Protein AF-A0A8J6ZZY8-F1 (afdb_monomer)

Sequence (108 aa):
MILLVGYWENLSLRRTQSNLTASTAILAGLVLNQEVIQRLLRRDIMQESVIYQSILSEGEEEGSNKKAREIAVNLLAEGMSIDAIARITGLSVEMVQQMLPSSDRPII

Secondary structure (DSSP, 8-state):
-HHHHHHHHHHHHHHHHHHHHHHHHHHHH----HHHHHHHS-HHHHTT-HHHHHHHHHHHHHHHHHHHHHHHHHHHHTT--HHHHHHHH---HHHHHHTS-TTTS---

Nearest PDB structures (foldseek):
  2r0q-assembly1_E  TM=5.303E-01  e=1.221E+00  Staphylococcus aureus
  2r0q-assembly1_F  TM=4.192E-01  e=1.301E+00  Staphylococcus aureus
  6in7-assembly1_B  TM=5.049E-01  e=4.923E+00  Pseudomonas aeruginosa PAO1
  6dxo-assembly1_A  TM=3.010E-01  e=4.923E+00  Streptomyces venezuelae ATCC 10712

Structure (mmCIF, N/CA/C/O backbone):
data_AF-A0A8J6ZZY8-F1
#
_entry.id   AF-A0A8J6ZZY8-F1
#
loop_
_atom_site.group_PDB
_atom_site.id
_atom_site.type_symbol
_atom_site.label_atom_id
_atom_site.label_alt_id
_atom_site.label_comp_id
_atom_site.label_asym_id
_at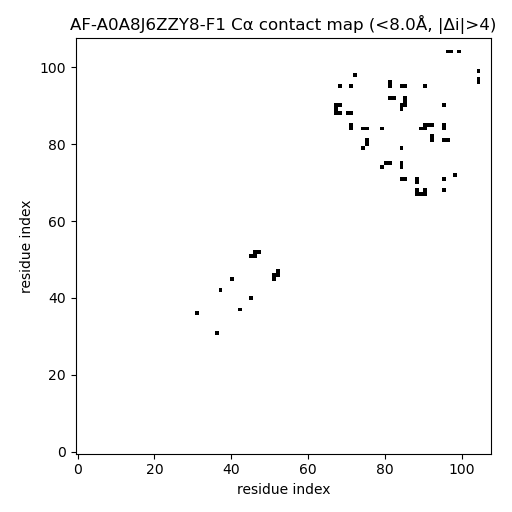om_site.label_entity_id
_atom_site.label_seq_id
_atom_site.pdbx_PDB_ins_code
_atom_site.Cartn_x
_atom_site.Cartn_y
_atom_site.Cartn_z
_atom_site.occupancy
_atom_site.B_iso_or_equiv
_atom_site.auth_seq_id
_atom_site.auth_comp_id
_atom_site.auth_asym_id
_atom_site.auth_atom_id
_atom_site.pdbx_PDB_model_num
ATOM 1 N N . MET A 1 1 ? 40.940 14.006 -44.122 1.00 53.12 1 MET A N 1
ATOM 2 C CA . MET A 1 1 ? 40.347 12.731 -43.657 1.00 53.12 1 MET A CA 1
ATOM 3 C C . MET A 1 1 ? 40.071 12.719 -42.146 1.00 53.12 1 MET A C 1
ATOM 5 O O . MET A 1 1 ? 38.973 12.342 -41.777 1.00 53.12 1 MET A O 1
ATOM 9 N N . ILE A 1 2 ? 40.975 13.212 -41.281 1.00 51.00 2 ILE A N 1
ATOM 10 C CA . ILE A 1 2 ? 40.797 13.239 -39.805 1.00 51.00 2 ILE A CA 1
ATOM 11 C C . ILE A 1 2 ? 39.659 14.175 -39.327 1.00 51.00 2 ILE A C 1
ATOM 13 O O . ILE A 1 2 ? 38.919 13.826 -38.415 1.00 51.00 2 ILE A O 1
ATOM 17 N N . LEU A 1 3 ? 39.442 15.322 -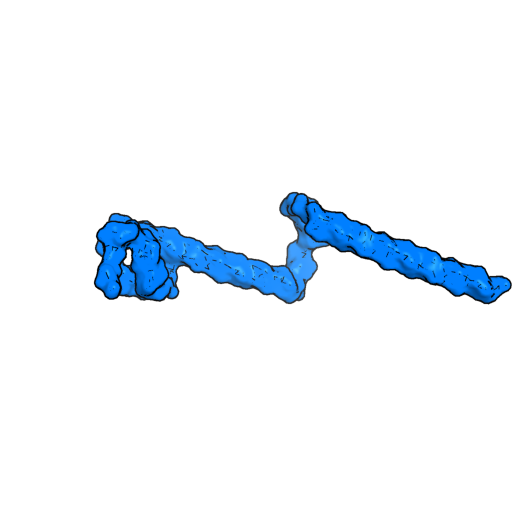39.985 1.00 52.47 3 LEU A N 1
ATOM 18 C CA . LEU A 1 3 ? 38.395 16.288 -39.594 1.00 52.47 3 LEU A CA 1
ATOM 19 C C . LEU A 1 3 ? 36.953 15.798 -39.829 1.00 52.47 3 LEU A C 1
ATOM 21 O O . LEU A 1 3 ? 36.035 16.273 -39.167 1.00 52.47 3 LEU A O 1
ATOM 25 N N . LEU A 1 4 ? 36.740 14.850 -40.748 1.00 54.22 4 LEU A N 1
ATOM 26 C CA . LEU A 1 4 ? 35.402 14.315 -41.023 1.00 54.22 4 LEU A CA 1
ATOM 27 C C . LEU A 1 4 ? 34.962 13.325 -39.937 1.00 54.22 4 LEU A C 1
ATOM 29 O O . LEU A 1 4 ? 33.798 13.335 -39.556 1.00 54.22 4 LEU A O 1
ATOM 33 N N . VAL A 1 5 ? 35.885 12.525 -39.392 1.00 59.31 5 VAL A N 1
ATOM 34 C CA . VAL A 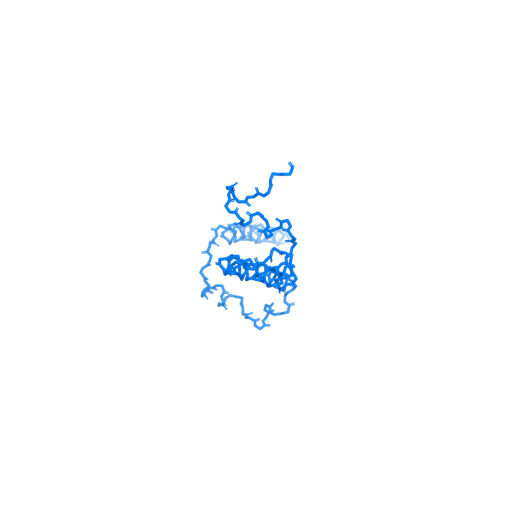1 5 ? 35.590 11.513 -38.359 1.00 59.31 5 VAL A CA 1
ATOM 35 C C . VAL A 1 5 ? 35.071 12.164 -37.070 1.00 59.31 5 VAL A C 1
ATOM 37 O O . VAL A 1 5 ? 34.013 11.777 -36.581 1.00 59.31 5 VAL A O 1
ATOM 40 N N . GLY A 1 6 ? 35.724 13.232 -36.591 1.00 60.53 6 GLY A N 1
ATOM 41 C CA . GLY A 1 6 ? 35.271 13.961 -35.396 1.00 60.53 6 GLY A CA 1
ATOM 42 C C . GLY A 1 6 ? 33.920 14.675 -35.571 1.00 60.53 6 GLY A C 1
ATOM 43 O O . GLY A 1 6 ? 33.174 14.852 -34.608 1.00 60.53 6 GLY A O 1
ATOM 44 N N . TYR A 1 7 ? 33.561 15.045 -36.806 1.00 58.41 7 TYR A N 1
ATOM 45 C CA . TYR A 1 7 ? 32.254 15.631 -37.118 1.00 58.41 7 TYR A CA 1
ATOM 46 C C . TYR A 1 7 ? 31.130 14.582 -37.031 1.00 58.41 7 TYR A C 1
ATOM 48 O O . TYR A 1 7 ? 30.059 14.862 -36.490 1.00 58.41 7 TYR A O 1
ATOM 56 N N . TRP A 1 8 ? 31.386 13.351 -37.491 1.00 57.72 8 TRP A N 1
ATOM 57 C CA . TRP A 1 8 ? 30.442 12.231 -37.397 1.00 57.72 8 TRP A CA 1
ATOM 58 C C . TRP A 1 8 ? 30.232 11.747 -35.957 1.00 57.72 8 TRP A C 1
ATOM 60 O O . TRP A 1 8 ? 29.090 11.496 -35.569 1.00 57.72 8 TRP A O 1
ATOM 70 N N . GLU A 1 9 ? 31.289 11.691 -35.142 1.00 63.22 9 GLU A N 1
ATOM 71 C CA . GLU A 1 9 ? 31.175 11.341 -33.718 1.00 63.22 9 GLU A CA 1
ATOM 72 C C . GLU A 1 9 ? 30.301 12.355 -32.962 1.00 63.22 9 GLU A C 1
ATOM 74 O O . GLU A 1 9 ? 29.366 11.959 -32.265 1.00 63.22 9 GLU A O 1
ATOM 79 N N . ASN A 1 10 ? 30.502 13.661 -33.180 1.00 67.81 10 ASN A N 1
ATOM 80 C CA . ASN A 1 10 ? 29.705 14.716 -32.539 1.00 67.81 10 ASN A CA 1
ATOM 81 C C . ASN A 1 10 ? 28.228 14.683 -32.978 1.00 67.81 10 ASN A C 1
ATOM 83 O O . ASN A 1 10 ? 27.324 14.809 -32.151 1.00 67.81 10 ASN A O 1
ATOM 87 N N . LEU A 1 11 ? 27.969 14.456 -34.272 1.00 64.69 11 LEU A N 1
ATOM 88 C CA . LEU A 1 11 ? 26.609 14.311 -34.798 1.00 64.69 11 LEU A CA 1
ATOM 89 C C . LEU A 1 11 ? 25.899 13.076 -34.234 1.00 64.69 11 LEU A C 1
ATOM 91 O O . LEU A 1 11 ? 24.714 13.155 -33.905 1.00 64.69 11 LEU A O 1
ATOM 95 N N . SER A 1 12 ? 26.609 11.953 -34.099 1.00 73.50 12 SER A N 1
ATOM 96 C CA . SER A 1 12 ? 26.051 10.736 -33.507 1.00 73.50 12 SER A CA 1
ATOM 97 C C . SER A 1 12 ? 25.722 10.937 -32.024 1.00 73.50 12 SER A C 1
ATOM 99 O O . SER A 1 12 ? 24.614 10.620 -31.602 1.00 73.50 12 SER A O 1
ATOM 101 N N . LEU A 1 13 ? 26.608 11.588 -31.262 1.00 77.19 13 LEU A N 1
ATOM 102 C CA . LEU A 1 13 ? 26.413 11.874 -29.842 1.00 77.19 13 LEU A CA 1
ATOM 103 C C . LEU A 1 13 ? 25.234 12.825 -29.597 1.00 77.19 13 LEU A C 1
ATOM 105 O O . LEU A 1 13 ? 24.410 12.569 -28.719 1.00 77.19 13 LEU A O 1
ATOM 109 N N . ARG A 1 14 ? 25.101 13.887 -30.406 1.00 78.69 14 ARG A N 1
ATOM 110 C CA . ARG A 1 14 ? 23.957 14.813 -30.332 1.00 78.69 14 ARG A CA 1
ATOM 111 C C . ARG A 1 14 ? 22.636 14.123 -30.657 1.00 78.69 14 ARG A C 1
ATOM 113 O O . ARG A 1 14 ? 21.642 14.378 -29.983 1.00 78.69 14 ARG A O 1
ATOM 120 N N . ARG A 1 15 ? 22.615 13.229 -31.651 1.00 79.62 15 ARG A N 1
ATOM 121 C CA . ARG A 1 15 ? 21.425 12.419 -31.962 1.00 79.62 15 ARG A CA 1
ATOM 122 C C . ARG A 1 15 ? 21.092 11.453 -30.831 1.00 79.62 15 ARG A C 1
ATOM 124 O O . ARG A 1 15 ? 19.930 11.370 -30.457 1.00 79.62 15 ARG A O 1
ATOM 131 N N . THR A 1 16 ? 22.082 10.786 -30.242 1.00 81.44 16 THR A N 1
ATOM 132 C CA . THR A 1 16 ? 21.873 9.877 -29.104 1.00 81.44 16 THR A CA 1
ATOM 133 C C . THR A 1 16 ? 21.319 10.615 -27.888 1.00 81.44 16 THR A C 1
ATOM 135 O O . THR A 1 16 ? 20.336 10.164 -27.309 1.00 81.44 16 THR A O 1
ATOM 138 N N . GLN A 1 17 ? 21.876 11.779 -27.540 1.00 76.81 17 GLN A N 1
ATOM 139 C CA . GLN A 1 17 ? 21.342 12.616 -26.460 1.00 76.81 17 GLN A CA 1
ATOM 140 C C . GLN A 1 17 ? 19.924 13.103 -26.762 1.00 76.81 17 GLN A C 1
ATOM 142 O O . GLN A 1 17 ? 19.053 13.007 -25.905 1.00 76.81 17 GLN A O 1
ATOM 147 N N . SER A 1 18 ? 19.663 13.572 -27.986 1.00 78.44 18 SER A N 1
ATOM 148 C CA . SER A 1 18 ? 18.322 14.005 -28.388 1.00 78.44 18 SER A CA 1
ATOM 149 C C . SER A 1 18 ? 17.309 12.863 -28.309 1.00 78.44 18 SER A C 1
ATOM 151 O O . SER A 1 18 ? 16.201 13.063 -27.819 1.00 78.44 18 SER A O 1
ATOM 153 N N . ASN A 1 19 ? 17.688 11.667 -28.759 1.00 79.88 19 ASN A N 1
ATOM 154 C CA . ASN A 1 19 ? 16.837 10.484 -28.720 1.00 79.88 19 ASN A CA 1
ATOM 155 C C . ASN A 1 19 ? 16.586 10.024 -27.282 1.00 79.88 19 ASN A C 1
ATOM 157 O O . ASN A 1 19 ? 15.461 9.651 -26.966 1.00 79.88 19 ASN A O 1
ATOM 161 N N . LEU A 1 20 ? 17.594 10.078 -26.407 1.00 80.50 20 LEU A N 1
ATOM 162 C CA . LEU A 1 20 ? 17.449 9.747 -24.991 1.00 80.50 20 LEU A CA 1
ATOM 163 C C . LEU A 1 20 ? 16.508 10.730 -24.295 1.00 80.50 20 LEU A C 1
ATOM 165 O O . LEU A 1 20 ? 15.553 10.300 -23.664 1.00 80.50 20 LEU A O 1
ATOM 169 N N . THR A 1 21 ? 16.716 12.035 -24.466 1.00 73.06 21 THR A N 1
ATOM 170 C CA . THR A 1 21 ? 15.842 13.063 -23.887 1.00 73.06 21 THR A CA 1
ATOM 171 C C . THR A 1 21 ? 14.409 12.930 -24.397 1.00 73.06 21 THR A C 1
ATOM 173 O O . THR A 1 21 ? 13.475 12.982 -23.602 1.00 73.06 21 THR A O 1
ATOM 176 N N . ALA A 1 22 ? 14.223 12.700 -25.701 1.00 73.31 22 ALA A N 1
ATOM 177 C CA . ALA A 1 22 ? 12.901 12.481 -26.282 1.00 73.31 22 ALA A CA 1
ATOM 178 C C . ALA A 1 22 ? 12.243 11.203 -25.743 1.00 73.31 22 ALA A C 1
ATOM 180 O O . ALA A 1 22 ? 11.073 11.229 -25.378 1.00 73.31 22 ALA A O 1
ATOM 181 N N . SER A 1 23 ? 12.993 10.104 -25.633 1.00 76.19 23 SER A N 1
ATOM 182 C CA . SER A 1 23 ? 12.483 8.836 -25.100 1.00 76.19 23 SER A CA 1
ATOM 183 C C . SER A 1 23 ? 12.138 8.956 -23.618 1.00 76.19 23 SER A C 1
ATOM 185 O O . SER A 1 23 ? 11.076 8.505 -23.218 1.00 76.19 23 SER A O 1
ATOM 187 N N . THR A 1 24 ? 12.969 9.622 -22.813 1.00 71.19 24 THR A N 1
ATOM 188 C CA . THR A 1 24 ? 12.689 9.906 -21.398 1.00 71.19 24 THR A CA 1
ATOM 189 C C . THR A 1 24 ? 11.472 10.812 -21.241 1.00 71.19 24 THR A C 1
ATOM 191 O O . THR A 1 24 ? 10.644 10.544 -20.383 1.00 71.19 24 THR A O 1
ATOM 194 N N . ALA A 1 25 ? 11.310 11.841 -22.079 1.00 70.44 25 ALA A N 1
ATOM 195 C CA . ALA A 1 25 ? 10.137 12.717 -22.051 1.00 70.44 25 ALA A CA 1
ATOM 196 C C . ALA A 1 25 ? 8.850 11.979 -22.454 1.00 70.44 25 ALA A C 1
ATOM 198 O O . ALA A 1 25 ? 7.811 12.164 -21.825 1.00 70.44 25 ALA A O 1
ATOM 199 N N . ILE A 1 26 ? 8.924 11.109 -23.466 1.00 69.06 26 ILE A N 1
ATOM 200 C CA . ILE A 1 26 ? 7.809 10.250 -23.877 1.00 69.06 26 ILE A CA 1
ATOM 201 C C . ILE A 1 26 ? 7.477 9.255 -22.762 1.00 69.06 26 ILE A C 1
ATOM 203 O O . ILE A 1 26 ? 6.327 9.174 -22.357 1.00 69.06 26 ILE A O 1
ATOM 207 N N . LEU A 1 27 ? 8.462 8.539 -22.217 1.00 67.69 27 LEU A N 1
ATOM 208 C CA . LEU A 1 27 ? 8.255 7.575 -21.132 1.00 67.69 27 LEU A CA 1
ATOM 209 C C . LEU A 1 27 ? 7.728 8.245 -19.857 1.00 67.69 27 LEU A C 1
ATOM 211 O O . LEU A 1 27 ? 6.833 7.701 -19.224 1.00 67.69 27 LEU A O 1
ATOM 215 N N . ALA A 1 28 ? 8.217 9.440 -19.518 1.00 69.88 28 ALA A N 1
ATOM 216 C CA . ALA A 1 28 ? 7.699 10.237 -18.407 1.00 69.88 28 ALA A CA 1
ATOM 217 C C . ALA A 1 28 ? 6.259 10.722 -18.648 1.00 69.88 28 ALA A C 1
ATOM 219 O O . ALA A 1 28 ? 5.523 10.950 -17.693 1.00 69.88 28 ALA A O 1
ATOM 220 N N . GLY A 1 29 ? 5.856 10.882 -19.913 1.00 64.44 29 GLY A N 1
ATOM 221 C CA . GLY A 1 29 ? 4.507 11.288 -20.312 1.00 64.44 29 GLY A CA 1
ATOM 222 C C . GLY A 1 29 ? 3.534 10.135 -20.577 1.00 64.44 29 GLY A C 1
ATOM 223 O O . GLY A 1 29 ? 2.338 10.380 -20.730 1.00 64.44 29 GLY A O 1
ATOM 224 N N . LEU A 1 30 ? 4.006 8.888 -20.652 1.00 67.56 30 LEU A N 1
ATOM 225 C CA . LEU A 1 30 ? 3.168 7.732 -20.954 1.00 67.56 30 LEU A CA 1
ATOM 226 C C . LEU A 1 30 ? 2.733 7.020 -19.672 1.00 67.56 30 LEU A C 1
ATOM 228 O O . LEU A 1 30 ? 3.529 6.375 -18.993 1.00 67.56 30 LEU A O 1
ATOM 232 N N . VAL A 1 31 ? 1.423 7.027 -19.419 1.00 67.44 31 VAL A N 1
ATOM 233 C CA . VAL A 1 31 ? 0.785 5.985 -18.605 1.00 67.44 31 VAL A CA 1
ATOM 234 C C . VAL A 1 31 ? 0.795 4.706 -19.439 1.00 67.44 31 VAL A C 1
ATOM 236 O O . VAL A 1 31 ? -0.075 4.476 -20.281 1.00 67.44 31 VAL A O 1
ATOM 239 N N . LEU A 1 32 ? 1.835 3.893 -19.267 1.00 71.38 32 LEU A N 1
ATOM 240 C CA . LEU A 1 32 ? 1.917 2.588 -19.911 1.00 71.38 32 LEU A CA 1
ATOM 241 C C . LEU A 1 32 ? 0.926 1.629 -19.240 1.00 71.38 32 LEU A C 1
ATOM 243 O O . LEU A 1 32 ? 0.821 1.580 -18.016 1.00 71.38 32 LEU A O 1
ATOM 247 N N . ASN A 1 33 ? 0.197 0.847 -20.037 1.00 74.94 33 ASN A N 1
ATOM 248 C CA . ASN A 1 33 ? -0.654 -0.201 -19.482 1.00 74.94 33 ASN A CA 1
ATOM 249 C C . ASN A 1 33 ? 0.200 -1.357 -18.925 1.00 74.94 33 ASN A C 1
ATOM 251 O O . ASN A 1 33 ? 1.352 -1.560 -19.323 1.00 74.94 33 ASN A O 1
ATOM 255 N N . GLN A 1 34 ? -0.382 -2.129 -18.007 1.00 77.25 34 GLN A N 1
ATOM 256 C CA . GLN A 1 34 ? 0.328 -3.184 -17.284 1.00 77.25 34 GLN A CA 1
ATOM 257 C C . GLN A 1 34 ? 0.924 -4.252 -18.216 1.00 77.25 34 GLN A C 1
ATOM 259 O O . GLN A 1 34 ? 2.011 -4.757 -17.948 1.00 77.25 34 GLN A O 1
ATOM 264 N N . GLU A 1 35 ? 0.262 -4.556 -19.334 1.00 80.00 35 GLU A N 1
ATOM 265 C CA . GLU A 1 35 ? 0.729 -5.548 -20.302 1.00 80.00 35 GLU A CA 1
ATOM 266 C C . GLU A 1 35 ? 2.010 -5.094 -21.022 1.00 80.00 35 GLU A C 1
ATOM 268 O O . GLU A 1 35 ? 2.966 -5.862 -21.143 1.00 80.00 35 GLU A O 1
ATOM 273 N N . VAL A 1 36 ? 2.072 -3.834 -21.463 1.00 81.06 36 VAL A N 1
ATOM 274 C CA . VAL A 1 36 ? 3.269 -3.262 -22.098 1.00 81.06 36 VAL A CA 1
ATOM 275 C C . VAL A 1 36 ? 4.417 -3.167 -21.095 1.00 81.06 36 VAL A C 1
ATOM 277 O O . VAL A 1 36 ? 5.541 -3.543 -21.428 1.00 81.06 36 VAL A O 1
ATOM 280 N N . ILE A 1 37 ? 4.138 -2.738 -19.858 1.00 77.81 37 ILE A N 1
ATOM 281 C CA . ILE A 1 37 ? 5.143 -2.696 -18.787 1.00 77.81 37 ILE A CA 1
ATOM 282 C C . ILE A 1 37 ? 5.727 -4.091 -18.555 1.00 77.81 37 ILE A C 1
ATOM 284 O O . ILE A 1 37 ? 6.942 -4.228 -18.540 1.00 77.81 37 ILE A O 1
ATOM 288 N N . GLN A 1 38 ? 4.900 -5.133 -18.443 1.00 78.12 38 GLN A N 1
ATOM 289 C CA . GLN A 1 38 ? 5.367 -6.504 -18.198 1.00 78.12 38 GLN A CA 1
ATOM 290 C C . GLN A 1 38 ? 6.190 -7.089 -19.355 1.00 78.12 38 GLN A C 1
ATOM 292 O O . GLN A 1 38 ? 7.090 -7.896 -19.122 1.00 78.12 38 GLN A O 1
ATOM 297 N N . ARG A 1 39 ? 5.913 -6.681 -20.602 1.00 81.06 39 ARG A N 1
ATOM 298 C CA . ARG A 1 39 ? 6.713 -7.078 -21.774 1.00 81.06 39 ARG A CA 1
ATOM 299 C C . ARG A 1 39 ? 8.096 -6.421 -21.782 1.00 81.06 39 ARG A C 1
ATOM 301 O O . ARG A 1 39 ? 9.056 -7.053 -22.217 1.00 81.06 39 ARG A O 1
ATOM 308 N N . LEU A 1 40 ? 8.194 -5.169 -21.330 1.00 81.94 40 LEU A N 1
ATOM 309 C CA . LEU A 1 40 ? 9.446 -4.403 -21.294 1.00 81.94 40 LEU A CA 1
ATOM 310 C C . LEU A 1 40 ? 10.274 -4.691 -20.034 1.00 81.94 40 LEU A C 1
ATOM 312 O O . LEU A 1 40 ? 11.492 -4.832 -20.107 1.00 81.94 40 LEU A O 1
ATOM 316 N N . LEU A 1 41 ? 9.605 -4.798 -18.890 1.00 80.56 41 LEU A N 1
ATOM 317 C CA . LEU A 1 41 ? 10.174 -5.017 -17.567 1.00 80.56 41 LEU A CA 1
ATOM 318 C C . LEU A 1 41 ? 9.809 -6.426 -17.105 1.00 80.56 41 LEU A C 1
ATOM 320 O O . LEU A 1 41 ? 8.831 -6.638 -16.382 1.00 80.56 41 LEU A O 1
ATOM 324 N N . ARG A 1 42 ? 10.591 -7.411 -17.556 1.00 80.75 42 ARG A N 1
ATOM 325 C CA . ARG A 1 42 ? 10.375 -8.801 -17.151 1.00 80.75 42 ARG A CA 1
ATOM 326 C C . ARG A 1 42 ? 10.579 -8.948 -15.641 1.00 80.75 42 ARG A C 1
ATOM 328 O O . ARG A 1 42 ? 11.527 -8.403 -15.073 1.00 80.75 42 ARG A O 1
ATOM 335 N N . ARG A 1 43 ? 9.659 -9.662 -14.987 1.00 76.88 43 ARG A N 1
ATOM 336 C CA . ARG A 1 43 ? 9.588 -9.761 -13.520 1.00 76.88 43 ARG A CA 1
ATOM 337 C C . ARG A 1 43 ? 10.847 -10.375 -12.904 1.00 76.88 43 ARG A C 1
ATOM 339 O O . ARG A 1 43 ? 11.278 -9.897 -11.867 1.00 76.88 43 ARG A O 1
ATOM 346 N N . ASP A 1 44 ? 11.413 -11.395 -13.533 1.00 79.94 44 ASP A N 1
ATOM 347 C CA . ASP A 1 44 ? 12.663 -12.050 -13.127 1.00 79.94 44 ASP A CA 1
ATOM 348 C C . ASP A 1 44 ? 13.838 -11.064 -13.043 1.00 79.94 44 ASP A C 1
ATOM 350 O O . ASP A 1 44 ? 14.591 -11.090 -12.079 1.00 79.94 44 ASP A O 1
ATOM 354 N N . ILE A 1 45 ? 13.935 -10.128 -13.991 1.00 79.56 45 ILE A N 1
ATOM 355 C CA . ILE A 1 45 ? 14.960 -9.072 -13.981 1.00 79.56 45 ILE A CA 1
ATOM 356 C C . ILE A 1 45 ? 14.638 -8.010 -12.920 1.00 79.56 45 ILE A C 1
ATOM 358 O O . ILE A 1 45 ? 15.513 -7.534 -12.202 1.00 79.56 45 ILE A O 1
ATOM 362 N N . MET A 1 46 ? 13.365 -7.625 -12.804 1.00 83.81 46 MET A N 1
ATOM 363 C CA . MET A 1 46 ? 12.939 -6.574 -11.874 1.00 83.81 46 MET A CA 1
ATOM 364 C C . MET A 1 46 ? 13.006 -6.992 -10.406 1.00 83.81 46 MET A C 1
ATOM 366 O O . MET A 1 46 ? 13.167 -6.130 -9.549 1.00 83.81 46 MET A O 1
ATOM 370 N N . GLN A 1 47 ? 12.916 -8.285 -10.097 1.00 82.75 47 GLN A N 1
ATOM 371 C CA . GLN A 1 47 ? 13.037 -8.783 -8.726 1.00 82.75 47 GLN A CA 1
ATOM 372 C C . GLN A 1 47 ? 14.402 -8.471 -8.097 1.00 82.75 47 GLN A C 1
ATOM 374 O O . GLN A 1 47 ? 14.479 -8.332 -6.880 1.00 82.75 47 GLN A O 1
ATOM 379 N N . GLU A 1 48 ? 15.452 -8.279 -8.894 1.00 87.00 48 GLU A N 1
ATOM 380 C CA . GLU A 1 48 ? 16.767 -7.848 -8.400 1.00 87.00 48 GLU A CA 1
ATOM 381 C C . GLU A 1 48 ? 16.908 -6.314 -8.315 1.00 87.00 48 GLU A C 1
ATOM 383 O O . GLU A 1 48 ? 17.869 -5.798 -7.746 1.00 87.00 48 GLU A O 1
ATOM 388 N N . SER A 1 49 ? 15.953 -5.553 -8.863 1.00 89.25 49 SER A N 1
ATOM 389 C CA . SER A 1 49 ? 16.005 -4.089 -8.883 1.00 89.25 49 SER A CA 1
ATOM 390 C C . SER A 1 49 ? 15.677 -3.493 -7.515 1.00 89.25 49 SER A C 1
ATOM 392 O O . SER A 1 49 ? 14.564 -3.632 -7.010 1.00 89.25 49 SER A O 1
ATOM 394 N N . VAL A 1 50 ? 16.613 -2.723 -6.957 1.00 91.69 50 VAL A N 1
ATOM 395 C CA . VAL A 1 50 ? 16.427 -1.995 -5.686 1.00 91.69 50 VAL A CA 1
ATOM 396 C C . VAL A 1 50 ? 15.225 -1.046 -5.744 1.00 91.69 50 VAL A C 1
ATOM 398 O O . VAL A 1 50 ? 14.471 -0.946 -4.781 1.00 91.69 50 VAL A O 1
ATOM 401 N N . ILE A 1 51 ? 15.001 -0.388 -6.887 1.00 86.25 51 ILE A N 1
ATOM 402 C CA . ILE A 1 51 ? 13.857 0.519 -7.068 1.00 86.25 51 ILE A CA 1
ATOM 403 C C . ILE A 1 51 ? 12.542 -0.262 -7.006 1.00 86.25 51 ILE A C 1
ATOM 405 O O . ILE A 1 51 ? 11.601 0.168 -6.346 1.00 86.25 51 ILE A O 1
ATOM 409 N N . TYR A 1 52 ? 12.478 -1.422 -7.667 1.00 86.69 52 TYR A N 1
ATOM 410 C CA . TYR A 1 52 ? 11.285 -2.268 -7.636 1.00 86.69 52 TYR A CA 1
ATOM 411 C C . TYR A 1 52 ? 10.974 -2.752 -6.218 1.00 86.69 52 TYR A C 1
ATOM 413 O O . TYR A 1 52 ? 9.820 -2.714 -5.804 1.00 86.69 52 TYR A O 1
ATOM 421 N N . GLN A 1 53 ? 12.001 -3.152 -5.466 1.00 89.00 53 GLN A N 1
ATOM 422 C CA . GLN A 1 53 ? 11.845 -3.583 -4.078 1.00 89.00 53 GLN A CA 1
ATOM 423 C C . GLN A 1 53 ? 11.375 -2.444 -3.162 1.00 89.00 53 GLN A C 1
ATOM 425 O O . GLN A 1 53 ? 10.525 -2.682 -2.311 1.00 89.00 53 GLN A O 1
ATOM 430 N N . SER A 1 54 ? 11.847 -1.206 -3.370 1.00 92.44 54 SER A N 1
ATOM 431 C CA . SER A 1 54 ? 11.343 -0.032 -2.632 1.00 92.44 54 SER A CA 1
ATOM 432 C C . SER A 1 54 ? 9.851 0.180 -2.876 1.00 92.44 54 SER A C 1
ATOM 434 O O . SER A 1 54 ? 9.075 0.231 -1.928 1.00 92.44 54 SER A O 1
ATOM 436 N N . ILE A 1 55 ? 9.435 0.210 -4.148 1.00 90.12 55 ILE A N 1
ATOM 437 C CA . ILE A 1 55 ? 8.026 0.402 -4.524 1.00 90.12 55 ILE A CA 1
ATOM 438 C C . ILE A 1 55 ? 7.154 -0.728 -3.964 1.00 90.12 55 ILE A C 1
ATOM 440 O O . ILE A 1 55 ? 6.046 -0.483 -3.492 1.00 90.12 55 ILE A O 1
ATOM 444 N N . LEU A 1 56 ? 7.642 -1.971 -4.015 1.00 90.25 56 LEU A N 1
ATOM 445 C CA . LEU A 1 56 ? 6.930 -3.114 -3.453 1.00 90.25 56 LEU A CA 1
ATOM 446 C C . LEU A 1 56 ? 6.765 -2.974 -1.934 1.00 90.25 56 LEU A C 1
ATOM 448 O O . LEU A 1 56 ? 5.655 -3.143 -1.442 1.00 90.25 56 LEU A O 1
ATOM 452 N N . SER A 1 57 ? 7.832 -2.615 -1.217 1.00 95.38 57 SER A N 1
ATOM 453 C CA . SER A 1 57 ? 7.803 -2.405 0.234 1.00 95.38 57 SER A CA 1
ATOM 454 C C . SER A 1 57 ? 6.844 -1.281 0.636 1.00 95.38 57 SER A C 1
ATOM 456 O O . SER A 1 57 ? 6.071 -1.446 1.576 1.00 95.38 57 SER A O 1
ATOM 458 N N . GLU A 1 58 ? 6.859 -0.156 -0.083 1.00 95.50 58 GLU A N 1
ATOM 459 C CA . GLU A 1 58 ? 5.917 0.952 0.128 1.00 95.50 58 GLU A CA 1
ATOM 460 C C . GLU A 1 58 ? 4.468 0.486 -0.079 1.00 95.50 58 GLU A C 1
ATOM 462 O O . GLU A 1 58 ? 3.588 0.780 0.732 1.00 95.50 58 GLU A O 1
ATOM 467 N N . GLY A 1 59 ? 4.222 -0.308 -1.126 1.00 96.38 59 GLY A N 1
ATOM 468 C CA . GLY A 1 59 ? 2.906 -0.878 -1.405 1.00 96.38 59 GLY A CA 1
ATOM 469 C C . GLY A 1 59 ? 2.433 -1.887 -0.351 1.00 96.38 59 GLY A C 1
ATOM 470 O O . GLY A 1 59 ? 1.245 -1.921 -0.025 1.00 96.38 59 GLY A O 1
ATOM 471 N N . GLU A 1 60 ? 3.334 -2.699 0.205 1.00 97.06 60 GLU A N 1
ATOM 472 C CA . GLU A 1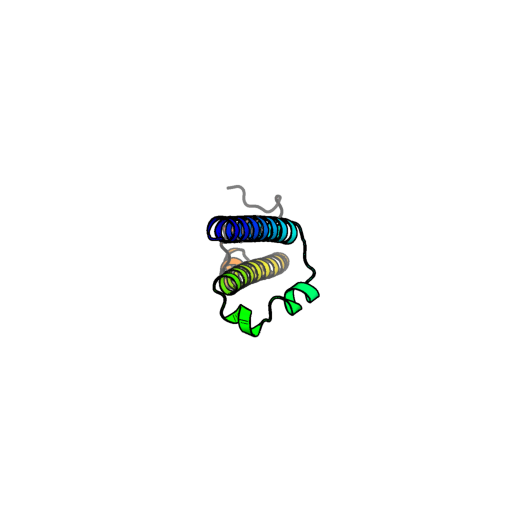 60 ? 3.027 -3.618 1.308 1.00 97.06 60 GLU A CA 1
ATOM 473 C C . GLU A 1 60 ? 2.665 -2.859 2.590 1.00 97.06 60 GLU A C 1
ATOM 475 O O . GLU A 1 60 ? 1.683 -3.206 3.254 1.00 97.06 60 GLU A O 1
ATOM 480 N N . GLU A 1 61 ? 3.397 -1.790 2.912 1.00 96.38 61 GLU A N 1
ATOM 481 C CA . GLU A 1 61 ? 3.096 -0.925 4.054 1.00 96.38 61 GLU A CA 1
ATOM 482 C C . GLU A 1 61 ? 1.748 -0.211 3.878 1.00 96.38 61 GLU A C 1
ATOM 484 O O . GLU A 1 61 ? 0.906 -0.231 4.783 1.00 96.38 61 GLU A O 1
ATOM 489 N N . GLU A 1 62 ? 1.497 0.373 2.704 1.00 96.44 62 GLU A N 1
ATOM 490 C CA . GLU A 1 62 ? 0.224 1.027 2.397 1.00 96.44 62 GLU A CA 1
ATOM 491 C C . GLU A 1 62 ? -0.940 0.027 2.451 1.00 96.44 62 GLU A C 1
ATOM 493 O O . GLU A 1 62 ? -1.984 0.310 3.049 1.00 96.44 62 GLU A O 1
ATOM 498 N N . GLY A 1 63 ? -0.752 -1.170 1.890 1.00 97.38 63 GLY A N 1
ATOM 499 C CA . GLY A 1 63 ? -1.735 -2.249 1.905 1.00 97.38 63 GLY A CA 1
ATOM 500 C C . GLY A 1 63 ? -2.051 -2.743 3.317 1.00 97.38 63 GLY A C 1
ATOM 501 O O . GLY A 1 63 ? -3.226 -2.882 3.671 1.00 97.38 63 GLY A O 1
ATOM 502 N N . SER A 1 64 ? -1.023 -2.950 4.144 1.00 96.75 64 SER A N 1
ATOM 503 C CA . SER A 1 64 ? -1.166 -3.334 5.552 1.00 96.75 64 SER A CA 1
ATOM 504 C C . SER A 1 64 ? -1.930 -2.268 6.342 1.00 96.75 64 SER A C 1
ATOM 506 O O . SER A 1 64 ? -2.938 -2.566 6.987 1.00 96.75 64 SER A O 1
ATOM 508 N N . ASN A 1 65 ? -1.537 -0.998 6.196 1.00 96.31 65 ASN A N 1
ATOM 509 C CA . ASN A 1 65 ? -2.209 0.130 6.836 1.00 96.31 65 ASN A CA 1
ATOM 510 C C . ASN A 1 65 ? -3.669 0.260 6.391 1.00 96.31 65 ASN A C 1
ATOM 512 O O . ASN A 1 65 ? -4.560 0.455 7.220 1.00 96.31 65 ASN A O 1
ATOM 516 N N . LYS A 1 66 ? -3.948 0.124 5.090 1.00 97.31 66 LYS A N 1
ATOM 517 C CA . LYS A 1 66 ? -5.317 0.134 4.566 1.00 97.31 66 LYS A CA 1
ATOM 518 C C . LYS A 1 66 ? -6.138 -0.997 5.178 1.00 97.31 66 LYS A C 1
ATOM 520 O O . LYS A 1 66 ? -7.252 -0.750 5.642 1.00 97.31 66 LYS A O 1
ATOM 525 N N . LYS A 1 67 ? -5.579 -2.208 5.248 1.00 97.88 67 LYS A N 1
ATOM 526 C CA . LYS A 1 67 ? -6.291 -3.358 5.805 1.00 97.88 67 LYS A CA 1
ATOM 527 C C . LYS A 1 67 ? -6.572 -3.203 7.296 1.00 97.88 67 LYS A C 1
ATOM 529 O O . LYS A 1 67 ? -7.682 -3.499 7.733 1.00 97.88 67 LYS A O 1
ATOM 534 N N . ALA A 1 68 ? -5.610 -2.691 8.060 1.00 98.00 68 ALA A N 1
ATOM 535 C CA . ALA A 1 68 ? -5.784 -2.394 9.477 1.00 98.00 68 ALA A CA 1
ATOM 536 C C . ALA A 1 68 ? -6.926 -1.391 9.712 1.00 98.00 68 ALA A C 1
ATOM 538 O O . ALA A 1 68 ? -7.747 -1.594 10.605 1.00 98.00 68 ALA A O 1
ATOM 539 N N . ARG A 1 69 ? -7.034 -0.350 8.873 1.00 97.12 69 ARG A N 1
ATOM 540 C CA . ARG A 1 69 ? -8.128 0.637 8.942 1.00 97.12 69 ARG A CA 1
ATOM 541 C C . ARG A 1 69 ? -9.486 0.033 8.597 1.00 97.12 69 ARG A C 1
ATOM 543 O O . ARG A 1 69 ? -10.449 0.286 9.308 1.00 97.12 69 ARG A O 1
ATOM 550 N N . GLU A 1 70 ? -9.568 -0.785 7.548 1.00 97.62 70 GLU A N 1
ATOM 551 C CA . GLU A 1 70 ? -10.806 -1.501 7.198 1.00 97.62 70 GLU A CA 1
ATOM 552 C C . GLU A 1 70 ? -11.293 -2.379 8.359 1.00 97.62 70 GLU A C 1
ATOM 554 O O . GLU A 1 70 ? -12.475 -2.371 8.697 1.00 97.62 70 GLU A O 1
ATOM 559 N N . ILE A 1 71 ? -10.376 -3.115 8.995 1.00 97.75 71 ILE A N 1
ATOM 560 C CA . ILE A 1 71 ? -10.695 -3.942 10.163 1.00 97.75 71 ILE A CA 1
ATOM 561 C C . ILE A 1 71 ? -11.155 -3.059 11.328 1.00 97.75 71 ILE A C 1
ATOM 563 O O . ILE A 1 71 ? -12.177 -3.362 11.936 1.00 97.75 71 ILE A O 1
ATOM 567 N N . ALA A 1 72 ? -10.457 -1.957 11.613 1.00 97.81 72 ALA A N 1
ATOM 568 C CA . ALA A 1 72 ? -10.826 -1.037 12.686 1.00 97.81 72 ALA A CA 1
ATOM 569 C C . ALA A 1 72 ? -12.246 -0.479 12.515 1.00 97.81 72 ALA A C 1
ATOM 571 O O . ALA A 1 72 ? -13.015 -0.487 13.472 1.00 97.81 72 ALA A O 1
ATOM 572 N N . VAL A 1 73 ? -12.622 -0.068 11.300 1.00 96.69 73 VAL A N 1
ATOM 573 C CA . VAL A 1 73 ? -13.981 0.412 10.994 1.00 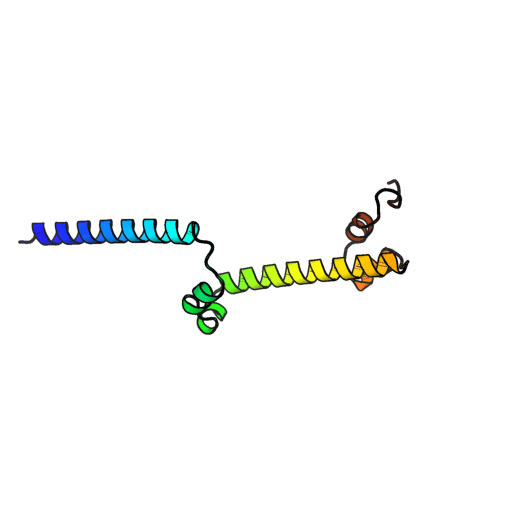96.69 73 VAL A CA 1
ATOM 574 C C . VAL A 1 73 ? -15.030 -0.664 11.275 1.00 96.69 73 VAL A C 1
ATOM 576 O O . VAL A 1 73 ? -16.045 -0.377 11.907 1.00 96.69 73 VAL A O 1
ATOM 579 N N . ASN A 1 74 ? -14.777 -1.908 10.864 1.00 97.19 74 ASN A N 1
ATOM 580 C CA . ASN A 1 74 ? -15.703 -3.009 11.131 1.00 97.19 74 ASN A CA 1
ATOM 581 C C . ASN A 1 74 ? -15.832 -3.291 12.636 1.00 97.19 74 ASN A C 1
ATOM 583 O O . ASN A 1 74 ? -16.935 -3.482 13.131 1.00 97.19 74 ASN A O 1
ATOM 587 N N . LEU A 1 75 ? -14.725 -3.266 13.382 1.00 96.94 75 LEU A N 1
ATOM 588 C CA . LEU A 1 75 ? -14.742 -3.478 14.833 1.00 96.94 75 LEU A CA 1
ATOM 589 C C . LEU A 1 75 ? -15.435 -2.333 15.590 1.00 96.94 75 LEU A C 1
ATOM 591 O O . LEU A 1 75 ? -16.117 -2.591 16.581 1.00 96.94 75 LEU A O 1
ATOM 595 N N . LEU A 1 76 ? -15.293 -1.087 15.122 1.00 95.56 76 LEU A N 1
ATOM 596 C CA . LEU A 1 76 ? -16.051 0.056 15.643 1.00 95.56 76 LEU A CA 1
ATOM 597 C C . LEU A 1 76 ? -17.555 -0.143 15.431 1.00 95.56 76 LEU A C 1
ATOM 599 O O . LEU A 1 76 ? -18.334 0.096 16.349 1.00 95.56 76 LEU A O 1
ATOM 603 N N . ALA A 1 77 ? -17.961 -0.612 14.247 1.00 93.94 77 ALA A N 1
ATOM 604 C CA . ALA A 1 77 ? -19.363 -0.899 13.946 1.00 93.94 77 ALA A CA 1
ATOM 605 C C . ALA A 1 77 ? -19.942 -2.023 14.828 1.00 93.94 77 ALA A C 1
ATOM 607 O O . ALA A 1 77 ? -21.118 -1.980 15.179 1.00 93.94 77 ALA A O 1
ATOM 608 N N . GLU A 1 78 ? -19.107 -2.980 15.240 1.00 96.38 78 GLU A N 1
ATOM 609 C CA . GLU A 1 78 ? -19.439 -4.042 16.207 1.00 96.38 78 GLU A CA 1
ATOM 610 C C . GLU A 1 78 ? -19.405 -3.561 17.677 1.00 96.38 78 GLU A C 1
ATOM 612 O O . GLU A 1 78 ? -19.613 -4.346 18.603 1.00 96.38 78 GLU A O 1
ATOM 617 N N . GLY A 1 79 ? -19.135 -2.274 17.929 1.00 94.25 79 GLY A N 1
ATOM 618 C CA . GLY A 1 79 ? -19.149 -1.678 19.270 1.00 94.25 79 GLY A CA 1
ATOM 619 C C . GLY A 1 79 ? -17.926 -2.003 20.133 1.00 94.25 79 GLY A C 1
ATOM 620 O O . GLY A 1 79 ? -17.975 -1.860 21.357 1.00 94.25 79 GLY A O 1
ATOM 621 N N . MET A 1 80 ? -16.822 -2.452 19.530 1.00 96.06 80 MET A N 1
ATOM 622 C CA . MET A 1 80 ? -15.585 -2.736 20.257 1.00 96.06 80 MET A CA 1
ATOM 623 C C . MET A 1 80 ? -14.925 -1.446 20.772 1.00 96.06 80 MET A C 1
ATOM 625 O O . MET A 1 80 ? -14.971 -0.401 20.126 1.00 96.06 80 MET A O 1
ATOM 629 N N . SER A 1 81 ? -14.273 -1.510 21.939 1.00 96.25 81 SER A N 1
ATOM 630 C CA . SER A 1 81 ? -13.592 -0.341 22.504 1.00 96.25 81 SER A CA 1
ATOM 631 C C . SER A 1 81 ? -12.364 0.071 21.688 1.00 96.25 81 SER A C 1
ATOM 633 O O . SER A 1 81 ? -11.632 -0.767 21.159 1.00 96.25 81 SER A O 1
ATOM 635 N N . ILE A 1 82 ? -12.096 1.378 21.653 1.00 95.44 82 ILE A N 1
ATOM 636 C CA . ILE A 1 82 ? -10.979 1.983 20.912 1.00 95.44 82 ILE A CA 1
ATOM 637 C C . ILE A 1 82 ? -9.636 1.359 21.313 1.00 95.44 82 ILE A C 1
ATOM 639 O O . ILE A 1 82 ? -8.844 0.998 20.445 1.00 95.44 82 ILE A O 1
ATOM 643 N N . ASP A 1 83 ? -9.398 1.159 22.612 1.00 97.06 83 ASP A N 1
ATOM 644 C CA . ASP A 1 83 ? -8.163 0.542 23.105 1.00 97.06 83 ASP A CA 1
ATOM 645 C C . ASP A 1 83 ? -8.001 -0.910 22.643 1.00 97.06 83 ASP A C 1
ATOM 647 O O . ASP A 1 83 ? -6.888 -1.362 22.376 1.00 97.06 83 ASP A O 1
ATOM 651 N N . ALA A 1 84 ? -9.097 -1.673 22.575 1.00 97.56 84 ALA A N 1
ATOM 652 C CA . ALA A 1 84 ? -9.055 -3.046 22.082 1.00 97.56 84 ALA A CA 1
ATOM 653 C C . ALA A 1 84 ? -8.769 -3.079 20.579 1.00 97.56 84 ALA A C 1
ATOM 655 O O . ALA A 1 84 ? -7.928 -3.863 20.143 1.00 97.56 84 ALA A O 1
ATOM 656 N N . ILE A 1 85 ? -9.397 -2.184 19.816 1.00 97.94 85 ILE A N 1
ATOM 657 C CA . ILE A 1 85 ? -9.173 -2.050 18.376 1.00 97.94 85 ILE A CA 1
ATOM 658 C C . ILE A 1 85 ? -7.716 -1.691 18.099 1.00 97.94 85 ILE A C 1
ATOM 660 O O . ILE A 1 85 ? -7.064 -2.410 17.350 1.00 97.94 85 ILE A O 1
ATOM 664 N N . ALA A 1 86 ? -7.179 -0.661 18.759 1.00 97.50 86 ALA A N 1
ATOM 665 C CA . ALA A 1 86 ? -5.785 -0.241 18.618 1.00 97.50 86 ALA A CA 1
ATOM 666 C C . ALA A 1 86 ? -4.805 -1.408 18.840 1.00 97.50 86 ALA A C 1
ATOM 668 O O . ALA A 1 86 ? -3.904 -1.635 18.031 1.00 97.50 86 ALA A O 1
ATOM 669 N N . ARG A 1 87 ? -5.030 -2.221 19.884 1.00 97.50 87 ARG A N 1
ATOM 670 C CA . ARG A 1 87 ? -4.216 -3.420 20.153 1.00 97.50 87 ARG A CA 1
ATOM 671 C C . ARG A 1 87 ? -4.358 -4.511 19.089 1.00 97.50 87 ARG A C 1
ATOM 673 O O . ARG A 1 87 ? -3.372 -5.175 18.794 1.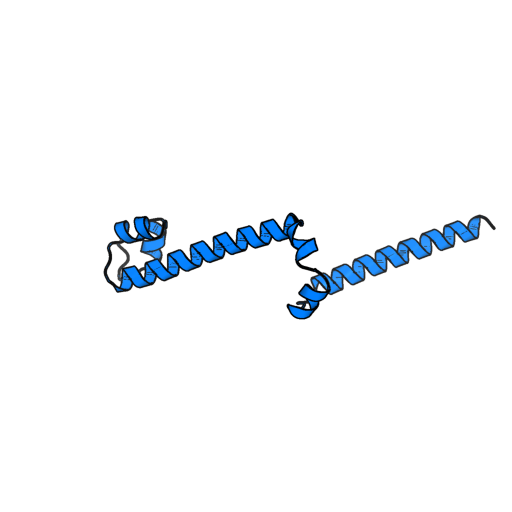00 97.50 87 ARG A O 1
ATOM 680 N N . ILE A 1 88 ? -5.558 -4.728 18.550 1.00 97.12 88 ILE A N 1
ATOM 681 C CA . ILE A 1 88 ? -5.831 -5.784 17.559 1.00 97.12 88 ILE A CA 1
ATOM 682 C C . ILE A 1 88 ? -5.282 -5.408 16.182 1.00 97.12 88 ILE A C 1
ATOM 684 O O . ILE A 1 88 ? -4.695 -6.244 15.501 1.00 97.12 88 ILE A O 1
ATOM 688 N N . THR A 1 89 ? -5.486 -4.162 15.759 1.00 96.81 89 THR A N 1
ATOM 689 C CA . THR A 1 89 ? -5.132 -3.699 14.413 1.00 96.81 89 THR A CA 1
ATOM 690 C C . THR A 1 89 ? -3.723 -3.123 14.337 1.00 96.81 89 THR A C 1
ATOM 692 O O . THR A 1 89 ? -3.258 -2.829 13.240 1.00 96.81 89 THR A O 1
ATOM 695 N N . GLY A 1 90 ? -3.058 -2.910 15.478 1.00 96.75 90 GLY A N 1
ATOM 696 C CA . GLY A 1 90 ? -1.754 -2.245 15.554 1.00 96.75 90 GLY A CA 1
ATOM 697 C C . GLY A 1 90 ? -1.804 -0.747 15.229 1.00 96.75 90 GLY A C 1
ATOM 698 O O . GLY A 1 90 ? -0.767 -0.141 14.977 1.00 96.75 90 GLY A O 1
ATOM 699 N N . LEU A 1 91 ? -2.998 -0.148 15.209 1.00 96.81 91 LEU A N 1
ATOM 700 C CA . LEU A 1 91 ? -3.177 1.285 14.966 1.00 96.81 91 LEU A CA 1
ATOM 701 C C . LEU A 1 91 ? -3.013 2.067 16.269 1.00 96.81 91 LEU A C 1
ATOM 703 O O . LEU A 1 91 ? -3.271 1.545 17.352 1.00 96.81 91 LEU A O 1
ATOM 707 N N . SER A 1 92 ? -2.648 3.345 16.164 1.00 97.12 92 SER A N 1
ATOM 708 C CA . SER A 1 92 ? -2.677 4.232 17.326 1.00 97.12 92 SER A CA 1
ATOM 709 C C . SER A 1 92 ? -4.120 4.528 17.748 1.00 97.12 92 SER A C 1
ATOM 711 O O . SER A 1 92 ? -5.049 4.508 16.932 1.00 97.12 92 SER A O 1
ATOM 713 N N . VAL A 1 93 ? -4.307 4.829 19.030 1.00 95.75 93 VAL A N 1
ATOM 714 C CA . VAL A 1 93 ? -5.614 5.194 19.594 1.00 95.75 93 VAL A CA 1
ATOM 715 C C . VAL A 1 93 ? -6.180 6.431 18.891 1.00 95.75 93 VAL A C 1
ATOM 717 O O . VAL A 1 93 ? -7.360 6.460 18.544 1.00 95.75 93 VAL A O 1
ATOM 720 N N . GLU A 1 94 ? -5.331 7.415 18.596 1.00 95.00 94 GLU A N 1
ATOM 721 C CA . GLU A 1 94 ? -5.693 8.646 17.888 1.00 95.00 94 GLU A CA 1
ATOM 722 C C . GLU A 1 94 ? -6.205 8.339 16.478 1.00 95.00 94 GLU A C 1
ATOM 724 O O . GLU A 1 94 ? -7.188 8.924 16.023 1.00 95.00 94 GLU A O 1
ATOM 729 N N . MET A 1 95 ? -5.569 7.389 15.788 1.00 94.50 95 MET A N 1
ATOM 730 C CA . MET A 1 95 ? -5.969 6.995 14.442 1.00 94.50 95 MET A CA 1
ATOM 731 C C . MET A 1 95 ? -7.354 6.346 14.436 1.00 94.50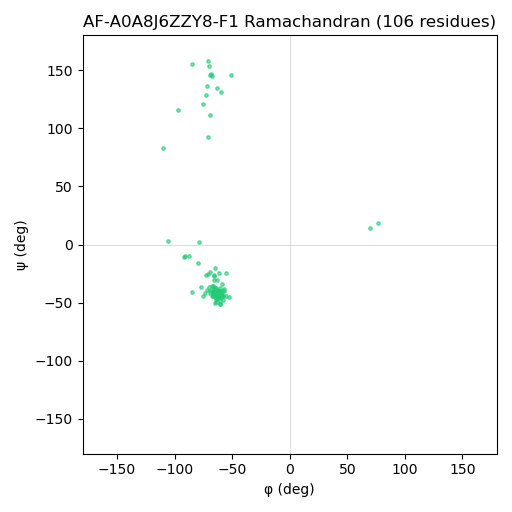 95 MET A C 1
ATOM 733 O O . MET A 1 95 ? -8.174 6.650 13.572 1.00 94.50 95 MET A O 1
ATOM 737 N N . VAL A 1 96 ? -7.635 5.480 15.412 1.00 95.69 96 VAL A N 1
ATOM 738 C CA . VAL A 1 96 ? -8.954 4.848 15.568 1.00 95.69 96 VAL A CA 1
ATOM 739 C C . VAL A 1 96 ? -10.014 5.894 15.940 1.00 95.69 96 VAL A C 1
ATOM 741 O O . VAL A 1 96 ? -11.101 5.893 15.368 1.00 95.69 96 VAL A O 1
ATOM 744 N N . GLN A 1 97 ? -9.696 6.849 16.821 1.00 93.31 97 GLN A N 1
ATOM 745 C CA . GLN A 1 97 ? -10.601 7.950 17.190 1.00 93.31 97 GLN A CA 1
ATOM 746 C C . GLN A 1 97 ? -10.985 8.834 15.999 1.00 93.31 97 GLN A C 1
ATOM 748 O O . GLN A 1 97 ? -12.130 9.272 15.895 1.00 93.31 97 GLN A O 1
ATOM 753 N N . GLN A 1 98 ? -10.059 9.086 15.072 1.00 92.94 98 GLN A N 1
ATOM 754 C CA . GLN A 1 98 ? -10.345 9.877 13.872 1.00 92.94 98 GLN A CA 1
ATOM 755 C C . GLN A 1 98 ? -11.359 9.205 12.933 1.00 92.94 98 GLN A C 1
ATOM 757 O O . GLN A 1 98 ? -11.991 9.904 12.137 1.00 92.94 98 GLN A O 1
ATOM 762 N N . MET A 1 99 ? -11.553 7.887 13.035 1.00 91.88 99 MET A N 1
ATOM 763 C CA . MET A 1 99 ? -12.539 7.146 12.238 1.00 91.88 99 MET A CA 1
ATOM 764 C C . MET A 1 99 ? -13.966 7.281 12.774 1.00 91.88 99 MET A C 1
ATOM 766 O O . MET A 1 99 ? -14.911 6.981 12.046 1.00 91.88 99 MET A O 1
ATOM 770 N N . LEU A 1 100 ? -14.138 7.742 14.017 1.00 85.88 100 LEU A N 1
ATOM 771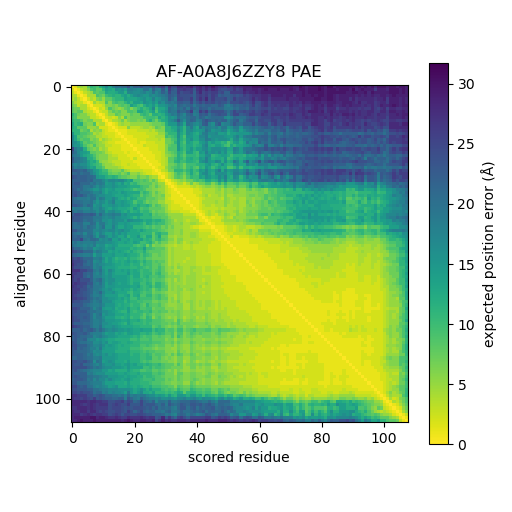 C CA . LEU A 1 100 ? -15.462 7.994 14.570 1.00 85.88 100 LEU A CA 1
ATOM 772 C C . LEU A 1 100 ? -16.138 9.168 13.845 1.00 85.88 100 LEU A C 1
ATOM 774 O O . LEU A 1 100 ? -15.462 10.154 13.499 1.00 85.88 100 LEU A O 1
ATOM 778 N N . PRO A 1 101 ? -17.471 9.105 13.661 1.00 79.75 101 PRO A N 1
ATOM 779 C CA . PRO A 1 101 ? -18.256 10.250 13.227 1.00 79.75 101 PRO A CA 1
ATOM 780 C C . PRO A 1 101 ? -17.960 11.463 14.110 1.00 79.75 101 PRO A C 1
ATOM 782 O O . PRO A 1 101 ? -17.753 11.326 15.313 1.00 79.75 101 PRO A O 1
ATOM 785 N N . SER A 1 102 ? -17.988 12.667 13.539 1.00 75.19 102 SER A N 1
ATOM 786 C CA . SER A 1 102 ? -17.700 13.905 14.277 1.00 75.19 102 SER A CA 1
ATOM 787 C C . SER A 1 102 ? -18.574 14.101 15.526 1.00 75.19 102 SER A C 1
ATOM 789 O O . SER A 1 102 ? -18.152 14.799 16.439 1.00 75.19 102 SER A O 1
ATOM 791 N N . SER A 1 103 ? -19.767 13.495 15.570 1.00 72.12 103 SER A N 1
ATOM 792 C CA . SER A 1 103 ? -20.683 13.510 16.719 1.00 72.12 103 SER A CA 1
ATOM 793 C C . SER A 1 103 ? -20.233 12.642 17.897 1.00 72.12 103 SER A C 1
ATOM 795 O O . SER A 1 103 ? -20.602 12.942 19.026 1.00 72.12 103 SER A O 1
ATOM 797 N N . ASP A 1 104 ? -19.437 11.603 17.639 1.00 72.19 104 ASP A N 1
ATOM 798 C CA . ASP A 1 104 ? -19.027 10.595 18.628 1.00 72.19 104 ASP A CA 1
ATOM 799 C C . ASP A 1 104 ? -17.563 10.764 19.061 1.00 72.19 104 ASP A C 1
ATOM 801 O O . ASP A 1 104 ? -17.036 9.972 19.845 1.00 72.19 104 ASP A O 1
ATOM 805 N N . ARG A 1 105 ? -16.877 11.797 18.556 1.00 72.00 105 ARG A N 1
ATOM 806 C CA . ARG A 1 105 ? -15.513 12.114 18.983 1.00 72.00 105 ARG A CA 1
ATOM 807 C C . ARG A 1 105 ? -15.546 12.711 20.394 1.00 72.00 105 ARG A C 1
ATOM 809 O O . ARG A 1 105 ? -16.284 13.674 20.614 1.00 72.00 105 ARG A O 1
ATOM 816 N N . PRO A 1 106 ? -14.742 12.200 21.344 1.00 63.00 106 PRO A N 1
ATOM 817 C CA . PRO A 1 106 ? -14.627 12.825 22.654 1.00 63.00 106 PRO A CA 1
ATOM 818 C C . PRO A 1 106 ? -14.115 14.261 22.489 1.00 63.00 106 PRO A C 1
ATOM 820 O O . PRO A 1 106 ? -13.154 14.505 21.757 1.00 63.00 106 PRO A O 1
ATOM 823 N N . ILE A 1 107 ? -14.783 15.212 23.145 1.00 65.81 107 ILE A N 1
ATOM 824 C CA . ILE A 1 107 ? -14.327 16.602 23.214 1.00 65.81 107 ILE A CA 1
ATOM 825 C C . ILE A 1 107 ? -13.068 16.592 24.082 1.00 65.81 107 ILE A C 1
ATOM 827 O O . ILE A 1 107 ? -13.144 16.277 25.270 1.00 65.81 107 ILE A O 1
ATOM 831 N N . ILE A 1 108 ? -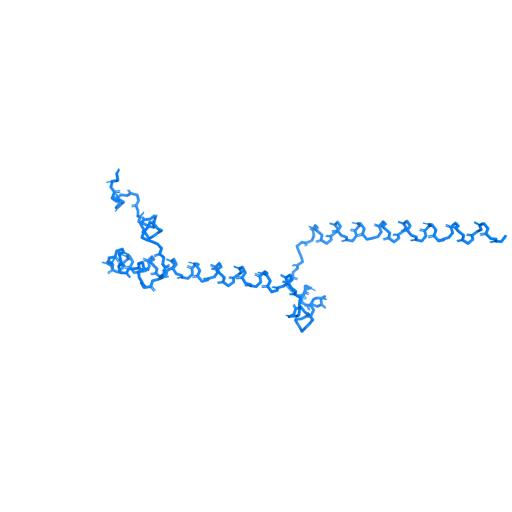11.928 16.859 23.450 1.00 52.31 108 ILE A N 1
ATOM 832 C CA . ILE A 1 108 ? -10.620 17.010 24.097 1.00 52.31 108 ILE A CA 1
ATOM 833 C C . ILE A 1 108 ? -10.475 18.427 24.641 1.00 52.31 108 ILE A C 1
ATOM 835 O O . ILE A 1 108 ? -10.875 19.367 23.913 1.00 52.31 108 ILE A O 1
#

Solvent-accessible surface area (backbone atoms only — not comparable to full-atom values): 6319 Å² total; per-residue (Å²): 118,74,74,58,56,60,52,50,53,52,53,50,51,53,48,49,51,50,51,48,54,51,47,51,52,47,58,76,68,49,88,71,53,72,70,61,46,49,72,74,53,42,63,82,66,43,73,75,32,67,68,52,50,50,54,49,52,54,50,52,52,51,49,50,52,50,50,31,50,55,52,43,54,54,41,48,75,72,66,52,56,60,70,57,42,19,69,72,48,72,47,53,57,68,62,56,50,67,70,43,57,84,88,73,46,79,89,125

pLDDT: mean 83.04, std 13.49, range [51.0, 98.0]

Radius of gyration: 26.45 Å; Cα contacts (8 Å, |Δi|>4): 40; chains: 1; bounding box: 62×29×68 Å

Mean predicted aligned error: 11.4 Å

Foldseek 3Di:
DVVVVVVVVVVVVVVVVVVVVVVCVVVVVDPDDPVVCCVVPPPVNCVPPPVSVVVVVVVVVVVLVVVLVVVLLVCVVVVHDLVVSCVVSVHDSVVSLVSDDPVPRPDD